Protein AF-J9FLS6-F1 (afdb_monomer_lite)

Organism: NCBI:txid749906

pLDDT: mean 86.76, std 8.27, range [60.41, 97.75]

Secondary structure (DSSP, 8-state):
--EETTEEP-SS-THHHHHHHHHHHHHHHH-SS-HHHHHHHHHHHHHHHHHHHHHHHHHHHHTSGGGSPPPPTT--PPPHHHHHHHHHHHHHHHHHHHHHHHS-TTS--HHHHHHHHHHHHHHHHHHHTT-HHHHHHHHHHHHHHHHHHS-HHHHHHTT-

Radius of gyration: 18.61 Å; chains: 1; bounding box: 38×34×63 Å

Structure (mmCIF, N/CA/C/O backbone):
data_AF-J9FLS6-F1
#
_entry.id   AF-J9FLS6-F1
#
loop_
_atom_site.group_PDB
_atom_site.id
_atom_site.type_symbol
_atom_site.label_atom_id
_atom_site.label_alt_id
_atom_site.label_comp_id
_atom_site.label_asym_id
_atom_site.label_entity_id
_atom_site.label_seq_id
_atom_site.pdbx_PDB_ins_code
_atom_site.Cartn_x
_atom_site.Cartn_y
_atom_site.Cartn_z
_atom_site.occupancy
_atom_site.B_iso_or_equiv
_atom_site.auth_seq_id
_atom_site.auth_comp_id
_atom_site.auth_asym_id
_atom_site.auth_atom_id
_atom_site.pdbx_PDB_model_num
ATOM 1 N N . MET A 1 1 ? 6.877 -6.339 -23.935 1.00 60.41 1 MET A N 1
ATOM 2 C CA . MET A 1 1 ? 7.641 -7.104 -22.926 1.00 60.41 1 MET A CA 1
ATOM 3 C C . MET A 1 1 ? 8.925 -6.340 -22.638 1.00 60.41 1 MET A C 1
ATOM 5 O O . MET A 1 1 ? 9.454 -5.778 -23.592 1.00 60.41 1 MET A O 1
ATOM 9 N N . PRO A 1 2 ? 9.383 -6.226 -21.382 1.00 68.19 2 PRO A N 1
ATOM 10 C CA . PRO A 1 2 ? 10.700 -5.664 -21.092 1.00 68.19 2 PRO A CA 1
ATOM 11 C C . PRO A 1 2 ? 11.798 -6.521 -21.745 1.00 68.19 2 PRO A C 1
ATOM 13 O O . PRO A 1 2 ? 11.759 -7.749 -21.681 1.00 68.19 2 PRO A O 1
ATOM 16 N N . VAL A 1 3 ? 12.742 -5.857 -22.412 1.00 76.19 3 VAL A N 1
ATOM 17 C CA . VAL A 1 3 ? 13.873 -6.475 -23.118 1.00 76.19 3 VAL A CA 1
ATOM 18 C C . VAL A 1 3 ? 15.153 -5.951 -22.483 1.00 76.19 3 VAL A C 1
ATOM 20 O O . VAL A 1 3 ? 15.300 -4.740 -22.314 1.00 76.19 3 VAL A O 1
ATOM 23 N N . ILE A 1 4 ? 16.061 -6.854 -22.118 1.00 72.69 4 ILE A N 1
ATOM 24 C CA . ILE A 1 4 ? 17.384 -6.518 -21.582 1.00 72.69 4 ILE A CA 1
ATOM 25 C C . ILE A 1 4 ? 18.409 -7.184 -22.497 1.00 72.69 4 ILE A C 1
ATOM 27 O O . ILE A 1 4 ? 18.350 -8.394 -22.690 1.00 72.69 4 ILE A O 1
ATOM 31 N N . ALA A 1 5 ? 19.329 -6.398 -23.064 1.00 73.81 5 ALA A N 1
ATOM 32 C CA . ALA A 1 5 ? 20.373 -6.890 -23.972 1.00 73.81 5 ALA A CA 1
ATOM 33 C C . ALA A 1 5 ? 19.823 -7.769 -25.122 1.00 73.81 5 ALA A C 1
ATOM 35 O O . ALA A 1 5 ? 20.316 -8.865 -25.362 1.00 73.81 5 ALA A O 1
ATOM 36 N N . ASP A 1 6 ? 18.760 -7.297 -25.785 1.00 74.56 6 ASP A N 1
ATOM 37 C CA . ASP A 1 6 ? 18.060 -7.969 -26.897 1.00 74.56 6 ASP A CA 1
ATOM 38 C C . ASP A 1 6 ? 17.425 -9.335 -26.576 1.00 74.56 6 ASP A C 1
ATOM 40 O O . ASP A 1 6 ? 16.859 -9.984 -27.458 1.00 74.56 6 ASP A O 1
ATOM 44 N N . ALA A 1 7 ? 17.412 -9.739 -25.303 1.00 70.44 7 ALA A N 1
ATOM 45 C CA . ALA A 1 7 ? 16.679 -10.902 -24.826 1.00 70.44 7 ALA A CA 1
ATOM 46 C C . ALA A 1 7 ? 15.373 -10.480 -24.121 1.00 70.44 7 ALA A C 1
ATOM 48 O O . ALA A 1 7 ? 15.379 -9.571 -23.277 1.00 70.44 7 ALA A O 1
ATOM 49 N N . PRO A 1 8 ? 14.231 -11.121 -24.432 1.00 71.25 8 PRO A N 1
ATOM 50 C CA . PRO A 1 8 ? 13.001 -10.899 -23.687 1.00 71.25 8 PRO A CA 1
ATOM 51 C C . PRO A 1 8 ? 13.139 -11.474 -22.274 1.00 71.25 8 PRO A C 1
ATOM 53 O O . PRO A 1 8 ? 13.479 -12.644 -22.097 1.00 71.25 8 PRO A O 1
ATOM 56 N N . VAL A 1 9 ? 12.829 -10.666 -21.261 1.00 72.38 9 VAL A N 1
ATOM 57 C CA . VAL A 1 9 ? 12.750 -11.146 -19.877 1.00 72.38 9 VAL A CA 1
ATOM 58 C C . VAL A 1 9 ? 11.403 -11.838 -19.692 1.00 72.38 9 VAL A C 1
ATOM 60 O O . VAL A 1 9 ? 10.360 -11.212 -19.881 1.00 72.38 9 VAL A O 1
ATOM 63 N N . THR A 1 10 ? 11.427 -13.129 -19.357 1.00 71.38 10 THR A N 1
ATOM 64 C CA . THR A 1 10 ? 10.217 -13.965 -19.211 1.00 71.38 10 THR A CA 1
ATOM 65 C C . THR A 1 10 ? 10.011 -14.510 -17.798 1.00 71.38 10 THR A C 1
ATOM 67 O O . THR A 1 10 ? 8.911 -14.956 -17.485 1.00 71.38 10 THR A O 1
ATOM 70 N N . ASP A 1 11 ? 11.019 -14.401 -16.926 1.00 69.75 11 ASP A N 1
ATOM 71 C CA . ASP A 1 11 ? 10.978 -14.930 -15.554 1.00 69.75 11 ASP A CA 1
ATOM 72 C C . ASP A 1 11 ? 10.033 -14.156 -14.620 1.00 69.75 11 ASP A C 1
ATOM 74 O O . ASP A 1 11 ? 9.626 -14.666 -13.579 1.00 69.75 11 ASP A O 1
ATOM 78 N N . ALA A 1 12 ? 9.682 -12.917 -14.972 1.00 73.69 12 ALA A N 1
ATOM 79 C CA . ALA A 1 12 ? 8.814 -12.061 -14.174 1.00 73.69 12 ALA A CA 1
ATOM 80 C C . ALA A 1 12 ? 7.833 -11.270 -15.043 1.00 73.69 12 ALA A C 1
ATOM 82 O O . ALA A 1 12 ? 8.071 -11.019 -16.228 1.00 73.69 12 ALA A O 1
ATOM 83 N N . GLY A 1 13 ? 6.726 -10.853 -14.430 1.00 78.62 13 GLY A N 1
ATOM 84 C CA . GLY A 1 13 ? 5.694 -10.074 -15.096 1.00 78.62 13 GLY A CA 1
ATOM 85 C C . GLY A 1 13 ? 6.189 -8.688 -15.541 1.00 78.62 13 GLY A C 1
ATOM 86 O O . GLY A 1 13 ? 7.094 -8.101 -14.939 1.00 78.62 13 GLY A O 1
ATOM 87 N N . PRO A 1 14 ? 5.608 -8.118 -16.612 1.00 83.75 14 PRO A N 1
ATOM 88 C CA . PRO A 1 14 ? 6.124 -6.901 -17.231 1.00 83.75 14 PRO A CA 1
ATOM 89 C C . PRO A 1 14 ? 5.874 -5.622 -16.419 1.00 83.75 14 PRO A C 1
ATOM 91 O O . PRO A 1 14 ? 6.468 -4.592 -16.749 1.00 83.75 14 PRO A O 1
ATOM 94 N N . MET A 1 15 ? 5.009 -5.648 -15.393 1.00 82.88 15 MET A N 1
ATOM 95 C CA . MET A 1 15 ? 4.520 -4.426 -14.736 1.00 82.88 15 MET A CA 1
ATOM 96 C C . MET A 1 15 ? 5.650 -3.555 -14.185 1.00 82.88 15 MET A C 1
ATOM 98 O O . MET A 1 15 ? 5.680 -2.353 -14.443 1.00 82.88 15 MET A O 1
ATOM 102 N N . THR A 1 16 ? 6.596 -4.147 -13.454 1.00 83.94 16 THR A N 1
ATOM 103 C CA . THR A 1 16 ? 7.691 -3.389 -12.837 1.00 83.94 16 THR A CA 1
ATOM 104 C C . THR A 1 16 ? 8.596 -2.756 -13.890 1.00 83.94 16 THR A C 1
ATOM 106 O O . THR A 1 16 ? 9.015 -1.608 -13.745 1.00 83.94 16 THR A O 1
ATOM 109 N N . GLY A 1 17 ? 8.845 -3.470 -14.993 1.00 84.56 17 GLY A N 1
ATOM 110 C CA . GLY A 1 17 ? 9.593 -2.940 -16.130 1.00 84.56 17 GLY A CA 1
ATOM 111 C C . GLY A 1 17 ? 8.873 -1.764 -16.791 1.00 84.56 17 GLY A C 1
ATOM 112 O O . GLY A 1 17 ? 9.498 -0.744 -17.070 1.00 84.56 17 GLY A O 1
ATOM 113 N N . TRP A 1 18 ? 7.557 -1.867 -16.993 1.00 88.44 18 TRP A N 1
ATOM 114 C CA . TRP A 1 18 ? 6.747 -0.781 -17.555 1.00 88.44 18 TRP A CA 1
ATOM 115 C C . TRP A 1 18 ? 6.672 0.439 -16.643 1.00 88.44 18 TRP A C 1
ATOM 117 O O . TRP A 1 18 ? 6.817 1.560 -17.129 1.00 88.44 18 TRP A O 1
ATOM 127 N N . LEU A 1 19 ? 6.510 0.236 -15.335 1.00 87.88 19 LEU A N 1
ATOM 128 C CA . LEU A 1 19 ? 6.519 1.316 -14.353 1.00 87.88 19 LEU A CA 1
ATOM 129 C C . LEU A 1 19 ? 7.843 2.087 -14.417 1.00 87.88 19 LEU A C 1
ATOM 131 O O . LEU A 1 19 ? 7.844 3.296 -14.648 1.00 87.88 19 LEU A O 1
ATOM 135 N N . THR A 1 20 ? 8.970 1.386 -14.299 1.00 86.50 20 THR A N 1
ATOM 136 C CA . THR A 1 20 ? 10.300 2.003 -14.350 1.00 86.50 20 THR A CA 1
ATOM 137 C C . THR A 1 20 ? 10.564 2.679 -15.698 1.00 86.50 20 THR A C 1
ATOM 139 O O . THR A 1 20 ? 11.018 3.822 -15.733 1.00 86.50 20 THR A O 1
ATOM 142 N N . ALA A 1 21 ? 10.219 2.031 -16.816 1.00 87.38 21 ALA A N 1
ATOM 143 C CA . ALA A 1 21 ? 10.388 2.603 -18.151 1.00 87.38 21 ALA A CA 1
ATOM 144 C C . ALA A 1 21 ? 9.545 3.869 -18.356 1.00 87.38 21 ALA A C 1
ATOM 146 O O . ALA A 1 21 ? 10.031 4.835 -18.943 1.00 87.38 21 ALA A O 1
ATOM 147 N N . SER A 1 22 ? 8.310 3.897 -17.844 1.00 87.94 22 SER A N 1
ATOM 148 C CA . SER A 1 22 ? 7.446 5.079 -17.921 1.00 87.94 22 SER A CA 1
ATOM 149 C C . SER A 1 22 ? 8.030 6.260 -17.141 1.00 87.94 22 SER A C 1
ATOM 151 O O . SER A 1 22 ? 8.056 7.377 -17.653 1.00 87.94 22 SER A O 1
ATOM 153 N N . LEU A 1 23 ? 8.595 6.009 -15.956 1.00 87.75 23 LEU A N 1
ATOM 154 C CA . LEU A 1 23 ? 9.252 7.038 -15.149 1.00 87.75 23 LEU A CA 1
ATOM 155 C C . LEU A 1 23 ? 10.530 7.556 -15.813 1.00 87.75 23 LEU A C 1
ATOM 157 O O . LEU A 1 23 ? 10.750 8.764 -15.832 1.00 87.75 23 LEU A O 1
ATOM 161 N N . ILE A 1 24 ? 11.331 6.679 -16.423 1.00 89.38 24 ILE A N 1
ATOM 162 C CA . ILE A 1 24 ? 12.493 7.089 -17.227 1.00 89.38 24 ILE A CA 1
ATOM 163 C C . ILE A 1 24 ? 12.045 7.932 -18.430 1.00 89.38 24 ILE A C 1
ATOM 165 O O . ILE A 1 24 ? 12.632 8.977 -18.698 1.00 89.38 24 ILE A O 1
ATOM 169 N N . ALA A 1 25 ? 10.989 7.531 -19.141 1.00 89.06 25 ALA A N 1
ATOM 170 C CA . ALA A 1 25 ? 10.480 8.281 -20.288 1.00 89.06 25 ALA A CA 1
ATOM 171 C C . ALA A 1 25 ? 9.999 9.687 -19.889 1.00 89.06 25 ALA A C 1
ATOM 173 O O . ALA A 1 25 ? 10.376 10.670 -20.528 1.00 89.06 25 ALA A O 1
ATOM 174 N N . ILE A 1 26 ? 9.236 9.798 -18.796 1.00 88.81 26 ILE A N 1
ATOM 175 C CA . ILE A 1 26 ? 8.792 11.087 -18.239 1.00 88.81 26 ILE A CA 1
ATOM 176 C C . ILE A 1 26 ? 9.997 11.924 -17.796 1.00 88.81 26 ILE A C 1
ATOM 178 O O . ILE A 1 26 ? 10.061 13.123 -18.067 1.00 88.81 26 ILE A O 1
ATOM 182 N N . SER A 1 27 ? 10.980 11.298 -17.151 1.00 88.19 27 SER A N 1
ATOM 183 C CA . SER A 1 27 ? 12.215 11.952 -16.724 1.00 88.19 27 SER A CA 1
ATOM 184 C C . SER A 1 27 ? 12.993 12.540 -17.898 1.00 88.19 27 SER A C 1
ATOM 186 O O . SER A 1 27 ? 13.441 13.680 -17.828 1.00 88.19 27 SER A O 1
ATOM 188 N N . ARG A 1 28 ? 13.115 11.792 -18.999 1.00 88.38 28 ARG A N 1
ATOM 189 C CA . ARG A 1 28 ? 13.778 12.254 -20.226 1.00 88.38 28 ARG A CA 1
ATOM 190 C C . ARG A 1 28 ? 13.017 13.388 -20.901 1.00 88.38 28 ARG A C 1
ATOM 192 O O . ARG A 1 28 ? 13.643 14.304 -21.418 1.00 88.38 28 ARG A O 1
ATOM 199 N N . TRP A 1 29 ? 11.686 13.336 -20.884 1.00 88.56 29 TRP A N 1
ATOM 200 C CA . TRP A 1 29 ? 10.851 14.390 -21.460 1.00 88.56 29 TRP A CA 1
ATOM 201 C C . TRP A 1 29 ? 10.915 15.696 -20.658 1.00 88.56 29 TRP A C 1
ATOM 203 O O . TRP A 1 29 ? 10.986 16.776 -21.235 1.00 88.56 29 TRP A O 1
ATOM 213 N N . THR A 1 30 ? 10.913 15.600 -19.328 1.00 88.25 30 THR A N 1
ATOM 214 C CA . THR A 1 30 ? 10.907 16.764 -18.428 1.00 88.25 30 THR A CA 1
ATOM 215 C C . THR A 1 30 ? 12.303 17.295 -18.095 1.00 88.25 30 THR A C 1
ATOM 217 O O . THR A 1 30 ? 12.432 18.438 -17.668 1.00 88.25 30 THR A O 1
ATOM 220 N N . GLY A 1 31 ? 13.347 16.475 -18.246 1.00 86.50 31 GLY A N 1
ATOM 221 C CA . GLY A 1 31 ? 14.724 16.814 -17.880 1.00 86.50 31 GLY A CA 1
ATOM 222 C C . GLY A 1 31 ? 14.969 16.944 -16.371 1.00 86.50 31 GLY A C 1
ATOM 223 O O . GLY A 1 31 ? 16.031 17.409 -15.971 1.00 86.50 31 GLY A O 1
ATOM 224 N N . ILE A 1 32 ? 14.007 16.555 -15.525 1.00 85.12 32 ILE A N 1
ATOM 225 C CA . ILE A 1 32 ? 14.067 16.781 -14.069 1.00 85.12 32 ILE A CA 1
ATOM 226 C C . ILE A 1 32 ? 15.133 15.900 -13.401 1.00 85.12 32 ILE A C 1
ATOM 228 O O . ILE A 1 32 ? 15.736 16.301 -12.407 1.00 85.12 32 ILE A O 1
ATOM 232 N N . MET A 1 33 ? 15.358 14.688 -13.916 1.00 88.31 33 MET A N 1
ATOM 233 C CA . MET A 1 33 ? 16.285 13.722 -13.326 1.00 88.31 33 MET A CA 1
ATOM 234 C C . MET A 1 33 ? 16.979 12.857 -14.397 1.00 88.31 33 MET A C 1
ATOM 236 O O . MET A 1 33 ? 16.584 12.836 -15.562 1.00 88.31 33 MET A O 1
ATOM 240 N N . GLY A 1 34 ? 18.063 12.174 -14.015 1.00 88.88 34 GLY A N 1
ATOM 241 C CA . GLY A 1 34 ? 18.748 11.199 -14.876 1.00 88.88 34 GLY A CA 1
ATOM 242 C C . GLY A 1 34 ? 18.129 9.800 -14.781 1.00 88.88 34 GLY A C 1
ATOM 243 O O . GLY A 1 34 ? 17.458 9.482 -13.801 1.00 88.88 34 GLY A O 1
ATOM 244 N N . ASP A 1 35 ? 18.406 8.927 -15.752 1.00 87.44 35 ASP A N 1
ATOM 245 C CA . ASP A 1 35 ? 17.805 7.581 -15.849 1.00 87.44 35 ASP A CA 1
ATOM 246 C C . ASP A 1 35 ? 17.978 6.724 -14.572 1.00 87.44 35 ASP A C 1
ATOM 248 O O . ASP A 1 35 ? 17.047 6.052 -14.116 1.00 87.44 35 ASP A O 1
ATOM 252 N N . ILE A 1 36 ? 19.158 6.783 -13.941 1.00 88.12 36 ILE A N 1
ATOM 253 C CA . ILE A 1 36 ? 19.439 6.070 -12.680 1.00 88.12 36 ILE A CA 1
ATOM 254 C C . ILE A 1 36 ? 18.570 6.621 -11.541 1.00 88.12 36 ILE A C 1
ATOM 256 O O . ILE A 1 36 ? 18.032 5.858 -10.735 1.00 88.12 36 ILE A O 1
ATOM 260 N N . ALA A 1 37 ? 18.417 7.945 -11.476 1.00 88.12 37 ALA A N 1
ATOM 261 C CA . ALA A 1 37 ? 17.593 8.594 -10.464 1.00 88.12 37 ALA A CA 1
ATOM 262 C C . ALA A 1 37 ? 16.109 8.254 -10.659 1.00 88.12 37 ALA A C 1
ATOM 264 O O . ALA A 1 37 ? 15.442 7.941 -9.678 1.00 88.12 37 ALA A O 1
ATOM 265 N N . ALA A 1 38 ? 15.620 8.202 -11.903 1.00 89.00 38 ALA A N 1
ATOM 266 C CA . ALA A 1 38 ? 14.252 7.784 -12.214 1.00 89.00 38 ALA A CA 1
ATOM 267 C C . ALA A 1 38 ? 13.964 6.337 -11.769 1.00 89.00 38 ALA A C 1
ATOM 269 O O . ALA A 1 38 ? 12.901 6.051 -11.217 1.00 89.00 38 ALA A O 1
ATOM 270 N N . THR A 1 39 ? 14.935 5.434 -11.927 1.00 88.12 39 THR A N 1
ATOM 271 C CA . THR A 1 39 ? 14.806 4.038 -11.472 1.00 88.12 39 THR A CA 1
ATOM 272 C C . THR A 1 39 ? 14.735 3.936 -9.947 1.00 88.12 39 THR A C 1
ATOM 274 O O . THR A 1 39 ? 13.885 3.233 -9.400 1.00 88.12 39 THR A O 1
ATOM 277 N N . ARG A 1 40 ? 15.588 4.679 -9.234 1.00 89.00 40 ARG A N 1
ATOM 278 C CA . ARG A 1 40 ? 15.544 4.742 -7.762 1.00 89.00 40 ARG A CA 1
ATOM 279 C C . ARG A 1 40 ? 14.265 5.405 -7.265 1.00 89.00 40 ARG A C 1
ATOM 281 O O . ARG A 1 40 ? 13.692 4.967 -6.274 1.00 89.00 40 ARG A O 1
ATOM 288 N N . PHE A 1 41 ? 13.792 6.422 -7.977 1.00 90.62 41 PHE A N 1
ATOM 289 C CA . PHE A 1 41 ? 12.525 7.072 -7.685 1.00 90.62 41 PHE A CA 1
ATOM 290 C C . PHE A 1 41 ? 11.350 6.095 -7.807 1.00 90.62 41 PHE A C 1
ATOM 292 O O . PHE A 1 41 ? 10.484 6.094 -6.937 1.00 90.62 41 PHE A O 1
ATOM 299 N N . ALA A 1 42 ? 11.354 5.207 -8.809 1.00 90.81 42 ALA A N 1
ATOM 300 C CA . ALA A 1 42 ? 10.363 4.136 -8.928 1.00 90.81 42 ALA A CA 1
ATOM 301 C C . ALA A 1 42 ? 10.343 3.224 -7.689 1.00 90.81 42 ALA A C 1
ATOM 303 O O . ALA A 1 42 ? 9.275 2.924 -7.155 1.00 90.81 42 ALA A O 1
ATOM 304 N N . ALA A 1 43 ? 11.519 2.831 -7.191 1.00 89.81 43 ALA A N 1
ATOM 305 C CA . ALA A 1 43 ? 11.637 2.026 -5.977 1.00 89.81 43 ALA A CA 1
ATOM 306 C C . ALA A 1 43 ? 11.105 2.775 -4.740 1.00 89.81 43 ALA A C 1
ATOM 308 O O . ALA A 1 43 ? 10.292 2.237 -3.987 1.00 89.81 43 ALA A O 1
ATOM 309 N N . CYS A 1 44 ? 11.478 4.049 -4.576 1.00 91.00 44 CYS A N 1
ATOM 310 C CA . CYS A 1 44 ? 10.960 4.904 -3.505 1.00 91.00 44 CYS A CA 1
ATOM 311 C C . CYS A 1 44 ? 9.435 5.073 -3.577 1.00 91.00 44 CYS A C 1
ATOM 313 O O . CYS A 1 44 ? 8.772 5.060 -2.543 1.00 91.00 44 CYS A O 1
ATOM 315 N N . LEU A 1 45 ? 8.874 5.209 -4.782 1.00 92.44 45 LEU A N 1
ATOM 316 C CA . LEU A 1 45 ? 7.432 5.314 -5.003 1.00 92.44 45 LEU A CA 1
ATOM 317 C C . LEU A 1 45 ? 6.713 4.040 -4.541 1.00 92.44 45 LEU A C 1
ATOM 319 O O . LEU A 1 45 ? 5.743 4.125 -3.791 1.00 92.44 45 LEU A O 1
ATOM 323 N N . LEU A 1 46 ? 7.199 2.864 -4.950 1.00 91.44 46 LEU A N 1
ATOM 324 C CA . LEU A 1 46 ? 6.644 1.572 -4.531 1.00 91.44 46 LEU A CA 1
ATOM 325 C C . LEU A 1 46 ? 6.717 1.397 -3.008 1.00 91.44 46 LEU A C 1
ATOM 327 O O . LEU A 1 46 ? 5.734 1.017 -2.368 1.00 91.44 46 LEU A O 1
ATOM 331 N N . PHE A 1 47 ? 7.848 1.755 -2.400 1.00 91.56 47 PHE A N 1
ATOM 332 C CA . PHE A 1 47 ? 8.010 1.722 -0.949 1.00 91.56 47 PHE A CA 1
ATOM 333 C C . PHE A 1 47 ? 7.038 2.673 -0.226 1.00 91.56 47 PHE A C 1
ATOM 335 O O . PHE A 1 47 ? 6.383 2.280 0.745 1.00 91.56 47 PHE A O 1
ATOM 342 N N . ALA A 1 48 ? 6.886 3.904 -0.721 1.00 93.38 48 ALA A N 1
ATOM 343 C CA . ALA A 1 48 ? 5.948 4.881 -0.172 1.00 93.38 48 ALA A CA 1
ATOM 344 C C . ALA A 1 48 ? 4.490 4.408 -0.296 1.00 93.38 48 ALA A C 1
ATOM 346 O O . ALA A 1 48 ? 3.720 4.527 0.653 1.00 93.38 48 ALA A O 1
ATOM 347 N N . LEU A 1 49 ? 4.113 3.813 -1.430 1.00 94.69 49 LEU A N 1
ATOM 348 C CA . LEU A 1 49 ? 2.783 3.228 -1.621 1.00 94.69 49 LEU A CA 1
ATOM 349 C C . LEU A 1 49 ? 2.538 2.044 -0.684 1.00 94.69 49 LEU A C 1
ATOM 351 O O . LEU A 1 49 ? 1.454 1.934 -0.113 1.00 94.69 49 LEU A O 1
ATOM 355 N N . THR A 1 50 ? 3.542 1.189 -0.485 1.00 94.06 50 THR A N 1
ATOM 356 C CA . THR A 1 50 ? 3.446 0.041 0.426 1.00 94.06 50 THR A CA 1
ATOM 357 C C . THR A 1 50 ? 3.206 0.502 1.861 1.00 94.06 50 THR A C 1
ATOM 359 O O . THR A 1 50 ? 2.261 0.064 2.517 1.00 94.06 50 THR A O 1
ATOM 362 N N . THR A 1 51 ? 4.038 1.430 2.338 1.00 94.81 51 THR A N 1
ATOM 363 C CA . THR A 1 51 ? 3.934 1.981 3.696 1.00 94.81 51 THR A CA 1
ATOM 364 C C . THR A 1 51 ? 2.641 2.767 3.894 1.00 94.81 51 THR A C 1
ATOM 366 O O . THR A 1 51 ? 1.987 2.588 4.918 1.00 94.81 51 THR A O 1
ATOM 369 N N . ALA A 1 52 ? 2.205 3.555 2.906 1.00 96.56 52 ALA A N 1
ATOM 370 C CA . ALA A 1 52 ? 0.921 4.247 2.951 1.00 96.56 52 ALA A CA 1
ATOM 371 C C . ALA A 1 52 ? -0.261 3.267 2.994 1.00 96.56 52 ALA A C 1
ATOM 373 O O . ALA A 1 52 ? -1.144 3.419 3.836 1.00 96.56 52 ALA A O 1
ATOM 374 N N . GLY A 1 53 ? -0.280 2.245 2.131 1.00 96.44 53 GLY A N 1
ATOM 375 C CA . GLY A 1 53 ? -1.331 1.224 2.117 1.00 96.44 53 GLY A CA 1
ATOM 376 C C . GLY A 1 53 ? -1.443 0.504 3.461 1.00 96.44 53 GLY A C 1
ATOM 377 O O . GLY A 1 53 ? -2.538 0.377 4.014 1.00 96.44 53 GLY A O 1
ATOM 378 N N . LEU A 1 54 ? -0.302 0.127 4.042 1.00 96.19 54 LEU A N 1
ATOM 379 C CA . LEU A 1 54 ? -0.251 -0.491 5.362 1.00 96.19 54 LEU A CA 1
ATOM 380 C C . LEU A 1 54 ? -0.735 0.463 6.462 1.00 96.19 54 LEU A C 1
ATOM 382 O O . LEU A 1 54 ? -1.585 0.081 7.267 1.00 96.19 54 LEU A O 1
ATOM 386 N N . TRP A 1 55 ? -0.248 1.707 6.475 1.00 97.75 55 TRP A N 1
ATOM 387 C CA . TRP A 1 55 ? -0.634 2.716 7.462 1.00 97.75 55 TRP A CA 1
ATOM 388 C C . TRP A 1 55 ? -2.132 3.011 7.414 1.00 97.75 55 TRP A C 1
ATOM 390 O O . TRP A 1 55 ? -2.821 2.928 8.426 1.00 97.75 55 TRP A O 1
ATOM 400 N N . TYR A 1 56 ? -2.677 3.301 6.231 1.00 96.88 56 TYR A N 1
ATOM 401 C CA . TYR A 1 56 ? -4.099 3.596 6.098 1.00 96.88 56 TYR A CA 1
ATOM 402 C C . TYR A 1 56 ? -4.958 2.368 6.392 1.00 96.88 56 TYR A C 1
ATOM 404 O O . TYR A 1 56 ? -5.975 2.505 7.074 1.00 96.88 56 TYR A O 1
ATOM 412 N N . GLY A 1 57 ? -4.564 1.177 5.932 1.00 96.19 57 GLY A N 1
ATOM 413 C CA . GLY A 1 57 ? -5.333 -0.041 6.179 1.00 96.19 57 GLY A CA 1
ATOM 414 C C . GLY A 1 57 ? -5.426 -0.378 7.669 1.00 96.19 57 GLY A C 1
ATOM 415 O O . GLY A 1 57 ? -6.519 -0.564 8.211 1.00 96.19 57 GLY A O 1
ATOM 416 N N . THR A 1 58 ? -4.290 -0.338 8.367 1.00 96.94 58 THR A N 1
ATOM 417 C CA . THR A 1 58 ? -4.231 -0.534 9.823 1.00 96.94 58 THR A CA 1
ATOM 418 C C . THR A 1 58 ? -4.945 0.579 10.581 1.00 96.94 58 THR A C 1
ATOM 420 O O . THR A 1 58 ? -5.710 0.288 11.495 1.00 96.94 58 THR A O 1
ATOM 423 N N . TRP A 1 59 ? -4.813 1.838 10.161 1.00 96.25 59 TRP A N 1
ATOM 424 C CA . TRP A 1 59 ? -5.542 2.960 10.756 1.00 96.25 59 TRP A CA 1
ATOM 425 C C . TRP A 1 59 ? -7.066 2.830 10.602 1.00 96.25 59 TRP A C 1
ATOM 427 O O . TRP A 1 59 ? -7.830 3.177 11.510 1.00 96.25 59 TRP A O 1
ATOM 437 N N . HIS A 1 60 ? -7.546 2.325 9.461 1.00 93.94 60 HIS A N 1
ATOM 438 C CA . HIS A 1 60 ? -8.968 2.055 9.252 1.00 93.94 60 HIS A CA 1
ATOM 439 C C . HIS A 1 60 ? -9.483 0.951 10.175 1.00 93.94 60 HIS A C 1
ATOM 441 O O . HIS A 1 60 ? -10.581 1.109 10.727 1.00 93.94 60 HIS A O 1
ATOM 447 N N . LEU A 1 61 ? -8.689 -0.108 10.351 1.00 94.31 61 LEU A N 1
ATOM 448 C CA . LEU A 1 61 ? -9.015 -1.256 11.188 1.00 94.31 61 LEU A CA 1
ATOM 449 C C . LEU A 1 61 ? -8.950 -0.916 12.680 1.00 94.31 61 LEU A C 1
ATOM 451 O O . LEU A 1 61 ? -9.901 -1.178 13.401 1.00 94.31 61 LEU A O 1
ATOM 455 N N . ALA A 1 62 ? -7.898 -0.241 13.138 1.00 94.00 62 ALA A N 1
ATOM 456 C CA . ALA A 1 62 ? -7.709 0.108 14.546 1.00 94.00 62 ALA A CA 1
ATOM 457 C C . ALA A 1 62 ? -8.809 1.036 15.087 1.00 94.00 62 ALA A C 1
ATOM 459 O O . ALA A 1 62 ? -9.082 1.044 16.278 1.00 94.00 62 ALA A O 1
ATOM 460 N N . ARG A 1 63 ? -9.484 1.799 14.216 1.00 92.38 63 ARG A N 1
ATOM 461 C CA . ARG A 1 63 ? -10.612 2.684 14.572 1.00 92.38 63 ARG A CA 1
ATOM 462 C C . ARG A 1 63 ? -11.962 1.974 14.689 1.00 92.38 63 ARG A C 1
ATOM 464 O O . ARG A 1 63 ? -12.978 2.633 14.912 1.00 92.38 63 ARG A O 1
ATOM 471 N N . ARG A 1 64 ? -12.004 0.670 14.442 1.00 92.00 64 ARG A N 1
ATOM 472 C CA . ARG A 1 64 ? -13.210 -0.142 14.575 1.00 92.00 64 ARG A CA 1
ATOM 473 C C . ARG A 1 64 ? -13.536 -0.361 16.057 1.00 92.00 64 ARG A C 1
ATOM 475 O O . ARG A 1 64 ? -12.597 -0.586 16.816 1.00 92.00 64 ARG A O 1
ATOM 482 N N . PRO A 1 65 ? -14.817 -0.309 16.474 1.00 88.50 65 PRO A N 1
ATOM 483 C CA . PRO A 1 65 ? -15.209 -0.538 17.869 1.00 88.50 65 PRO A CA 1
ATOM 484 C C . PRO A 1 65 ? -14.655 -1.843 18.449 1.00 88.50 65 PRO A C 1
ATOM 486 O O . PRO A 1 65 ? -14.300 -1.894 19.617 1.00 88.50 65 PRO A O 1
ATOM 489 N N . GLU A 1 66 ? -14.533 -2.872 17.611 1.00 89.12 66 GLU A N 1
ATOM 490 C CA . GLU A 1 66 ? -14.041 -4.199 17.980 1.00 89.12 66 GLU A CA 1
ATOM 491 C C . GLU A 1 66 ? -12.536 -4.226 18.308 1.00 89.12 66 GLU A C 1
ATOM 493 O O . GLU A 1 66 ? -12.072 -5.141 18.980 1.00 89.12 66 GLU A O 1
ATOM 498 N N . ALA A 1 67 ? -11.774 -3.237 17.829 1.00 89.44 67 ALA A N 1
ATOM 499 C CA . ALA A 1 67 ? -10.324 -3.133 18.009 1.00 89.44 67 ALA A CA 1
ATOM 500 C C . ALA A 1 67 ? -9.918 -2.023 18.996 1.00 89.44 67 ALA A C 1
ATOM 502 O O . ALA A 1 67 ? -8.728 -1.768 19.173 1.00 89.44 67 ALA A O 1
ATOM 503 N N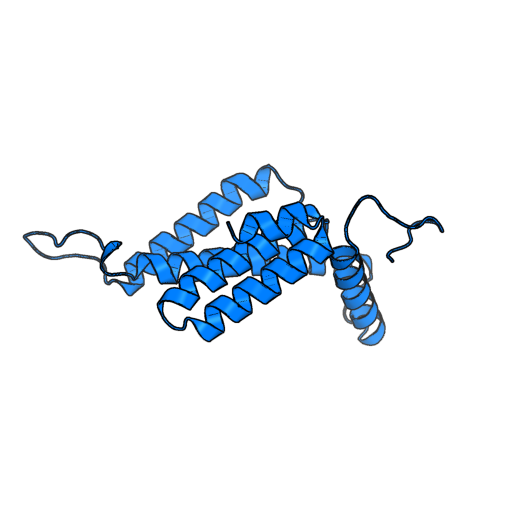 . GLN A 1 68 ? -10.886 -1.325 19.599 1.00 91.31 68 GLN A N 1
ATOM 504 C CA . GLN A 1 68 ? -10.605 -0.283 20.583 1.00 91.31 68 GLN A CA 1
ATOM 505 C C . GLN A 1 68 ? -10.170 -0.891 21.925 1.00 91.31 68 GLN A C 1
ATOM 507 O O . GLN A 1 68 ? -10.614 -1.988 22.275 1.00 91.31 68 GLN A O 1
ATOM 512 N N . PRO A 1 69 ? -9.320 -0.189 22.695 1.00 86.44 69 PRO A N 1
ATOM 513 C CA . PRO A 1 69 ? -8.992 -0.607 24.051 1.00 86.44 69 PRO A CA 1
ATOM 514 C C . PRO A 1 69 ? -10.255 -0.656 24.922 1.00 86.44 69 PRO A C 1
ATOM 516 O O . PRO A 1 69 ? -11.190 0.121 24.735 1.00 86.44 69 PRO A O 1
ATOM 519 N N . ILE A 1 70 ? -10.277 -1.587 25.877 1.00 83.75 70 ILE A N 1
ATOM 520 C CA . ILE A 1 70 ? -11.379 -1.717 26.836 1.00 83.75 70 ILE A CA 1
ATOM 521 C C . ILE A 1 70 ? -11.423 -0.467 27.710 1.00 83.75 70 ILE A C 1
ATOM 523 O O . ILE A 1 70 ? -10.380 0.024 28.145 1.00 83.75 70 ILE A O 1
ATOM 527 N N . ALA A 1 71 ? -12.640 -0.002 27.990 1.00 81.38 71 ALA A N 1
ATOM 528 C CA . ALA A 1 71 ? -12.836 1.183 28.795 1.00 81.38 71 ALA A CA 1
ATOM 529 C C . ALA A 1 71 ? -12.233 1.030 30.199 1.00 81.38 71 ALA A C 1
ATOM 531 O O . ALA A 1 71 ? -12.482 0.036 30.891 1.00 81.38 71 ALA A O 1
ATOM 532 N N . PHE A 1 72 ? -11.429 2.004 30.623 1.00 79.88 72 PHE A N 1
ATOM 533 C CA . PHE A 1 72 ? -10.805 1.981 31.942 1.00 79.88 72 PHE A CA 1
ATOM 534 C C . PHE A 1 72 ? -11.809 2.447 32.996 1.00 79.88 72 PHE A C 1
ATOM 536 O O . PHE A 1 72 ? -12.504 3.444 32.815 1.00 79.88 72 PHE A O 1
ATOM 543 N N . ALA A 1 73 ? -11.829 1.777 34.153 1.00 80.62 73 ALA A N 1
ATOM 544 C CA . ALA A 1 73 ? -12.763 2.069 35.248 1.00 80.62 73 ALA A CA 1
ATOM 545 C C . ALA A 1 73 ? -12.703 3.521 35.772 1.00 80.62 73 ALA A C 1
ATOM 547 O O . ALA A 1 73 ? -13.641 3.981 36.416 1.00 80.62 73 ALA A O 1
ATOM 548 N N . PHE A 1 74 ? -11.612 4.241 35.492 1.00 80.12 74 PHE A N 1
ATOM 549 C CA . PHE A 1 74 ? -11.361 5.606 35.958 1.00 80.12 74 PHE A CA 1
ATOM 550 C C . PHE A 1 74 ? -11.168 6.621 34.814 1.00 80.12 74 PHE A C 1
ATOM 552 O O . PHE A 1 74 ? -10.789 7.763 35.071 1.00 80.12 74 PHE A O 1
ATOM 559 N N . GLY A 1 75 ? -11.439 6.236 33.559 1.00 79.62 75 GLY A N 1
ATOM 560 C CA . GLY A 1 75 ? -11.183 7.069 32.379 1.00 79.62 75 GLY A CA 1
ATOM 561 C C . GLY A 1 75 ? -9.691 7.203 32.031 1.00 79.62 75 GLY A C 1
ATOM 562 O O . GLY A 1 75 ? -8.841 6.519 32.597 1.00 79.62 75 GLY A O 1
ATOM 563 N N . GLY A 1 76 ? -9.366 8.069 31.064 1.00 82.12 76 GLY A N 1
ATOM 564 C CA . GLY A 1 76 ? -7.993 8.255 30.557 1.00 82.12 76 GLY A CA 1
ATOM 565 C C . GLY A 1 76 ? -7.660 7.453 29.294 1.00 82.12 76 GLY A C 1
ATOM 566 O O . GLY A 1 76 ? -6.498 7.335 28.915 1.00 82.12 76 GLY A O 1
ATOM 567 N N . GLU A 1 77 ? -8.675 6.899 28.636 1.00 82.88 77 GLU A N 1
ATOM 568 C CA . GLU A 1 77 ? -8.521 6.180 27.375 1.00 82.88 77 GLU A CA 1
ATOM 569 C C . GLU A 1 77 ? -8.070 7.119 26.253 1.00 82.88 77 GLU A C 1
ATOM 571 O O . GLU A 1 77 ? -8.522 8.262 26.143 1.00 82.88 77 GLU A O 1
ATOM 576 N N . ALA A 1 78 ? -7.183 6.622 25.390 1.00 83.00 78 ALA A N 1
ATOM 577 C CA . ALA A 1 78 ? -6.800 7.346 24.190 1.00 83.00 78 ALA A CA 1
ATOM 578 C C . ALA A 1 78 ? -8.018 7.525 23.275 1.00 83.00 78 ALA A C 1
ATOM 580 O O . ALA A 1 78 ? -8.840 6.619 23.126 1.00 83.00 78 ALA A O 1
ATOM 581 N N . SER A 1 79 ? -8.109 8.677 22.605 1.00 89.06 79 SER A N 1
ATOM 582 C CA . SER A 1 79 ? -9.152 8.868 21.600 1.00 89.06 79 SER A CA 1
ATOM 583 C C . SER A 1 79 ? -9.015 7.792 20.508 1.00 89.06 79 SER A C 1
ATOM 585 O O . SER A 1 79 ? -7.886 7.469 20.115 1.00 89.06 79 SER A O 1
ATOM 587 N N . PRO A 1 80 ? -10.118 7.272 19.933 1.00 89.25 80 PRO A N 1
ATOM 588 C CA . PRO A 1 80 ? -10.042 6.249 18.886 1.00 89.25 80 PRO A CA 1
ATOM 589 C C . PRO A 1 80 ? -9.166 6.646 17.694 1.00 89.25 80 PRO A C 1
ATOM 591 O O . PRO A 1 80 ? -8.588 5.800 17.009 1.00 89.25 80 PRO A O 1
ATOM 594 N N . ARG A 1 81 ? -9.066 7.955 17.427 1.00 90.94 81 ARG A N 1
ATOM 595 C CA . ARG A 1 81 ? -8.223 8.511 16.368 1.00 90.94 81 ARG A CA 1
ATOM 596 C C . ARG A 1 81 ? -6.740 8.432 16.717 1.00 90.94 81 ARG A C 1
ATOM 598 O O . ARG A 1 81 ? -5.959 8.073 15.837 1.00 90.94 81 ARG A O 1
ATOM 605 N N . ASP A 1 82 ? -6.369 8.799 17.938 1.00 92.56 82 ASP A N 1
ATOM 606 C CA . ASP A 1 82 ? -4.970 8.827 18.369 1.00 92.56 82 ASP A CA 1
ATOM 607 C C . ASP A 1 82 ? -4.453 7.410 18.599 1.00 92.56 82 ASP A C 1
ATOM 609 O O . ASP A 1 82 ? -3.382 7.075 18.100 1.00 92.56 82 ASP A O 1
ATOM 613 N N . TYR A 1 83 ? -5.273 6.541 19.201 1.00 93.31 83 TYR A N 1
ATOM 614 C CA . TYR A 1 83 ? -4.997 5.107 19.273 1.00 93.31 83 TYR A CA 1
ATOM 615 C C . TYR A 1 83 ? -4.746 4.519 17.879 1.00 93.31 83 TYR A C 1
ATOM 617 O O . TYR A 1 83 ? -3.711 3.904 17.631 1.00 93.31 83 TYR A O 1
ATOM 625 N N . GLY A 1 84 ? -5.649 4.782 16.926 1.00 94.62 84 GLY A N 1
ATOM 626 C CA . GLY A 1 84 ? -5.503 4.272 15.566 1.00 94.62 84 GLY A CA 1
ATOM 627 C C . GLY A 1 84 ? -4.243 4.765 14.848 1.00 94.62 84 GLY A C 1
ATOM 628 O O . GLY A 1 84 ? -3.682 4.023 14.048 1.00 94.62 84 GL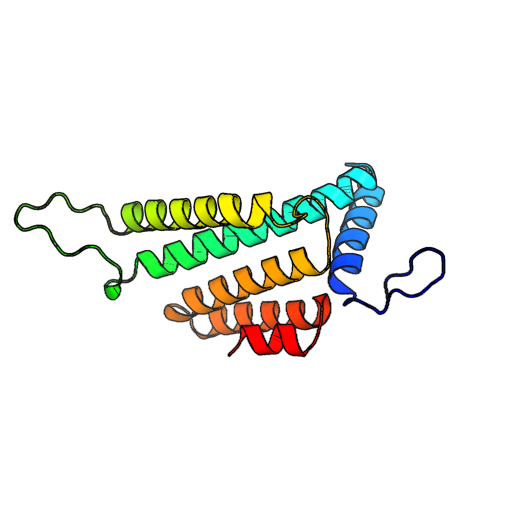Y A O 1
ATOM 629 N N . ARG A 1 85 ? -3.780 5.993 15.124 1.00 95.88 85 ARG A N 1
ATOM 630 C CA . ARG A 1 85 ? -2.513 6.515 14.579 1.00 95.88 85 ARG A CA 1
ATOM 631 C C . ARG A 1 85 ? -1.314 5.780 15.162 1.00 95.88 85 ARG A C 1
ATOM 633 O O . ARG A 1 85 ? -0.492 5.307 14.393 1.00 95.88 85 ARG A O 1
ATOM 640 N N . VAL A 1 86 ? -1.273 5.606 16.483 1.00 96.25 86 VAL A N 1
ATOM 641 C CA . VAL A 1 86 ? -0.182 4.885 17.159 1.00 96.25 86 VAL A CA 1
ATOM 642 C C . VAL A 1 86 ? -0.083 3.439 16.668 1.00 96.25 86 VAL A C 1
ATOM 644 O O . VAL A 1 86 ? 1.015 2.955 16.394 1.00 96.25 86 VAL A O 1
ATOM 647 N N . VAL A 1 87 ? -1.218 2.752 16.503 1.00 96.38 87 VAL A N 1
ATOM 648 C CA . VAL A 1 87 ? -1.242 1.384 15.960 1.00 96.38 87 VAL A CA 1
ATOM 649 C C . VAL A 1 87 ? -0.734 1.352 14.515 1.00 96.38 87 VAL A C 1
ATOM 651 O O . VAL A 1 87 ? 0.064 0.482 14.167 1.00 96.38 87 VAL A O 1
ATOM 654 N N . ALA A 1 88 ? -1.149 2.308 13.681 1.00 97.06 88 ALA A N 1
ATOM 655 C CA . ALA A 1 88 ? -0.709 2.386 12.291 1.00 97.06 88 ALA A CA 1
ATOM 656 C C . ALA A 1 88 ? 0.786 2.715 12.156 1.00 97.06 88 ALA A C 1
ATOM 658 O O . ALA A 1 88 ? 1.488 2.081 11.366 1.00 97.06 88 ALA A O 1
ATOM 659 N N . ASP A 1 89 ? 1.293 3.646 12.966 1.00 97.31 89 ASP A N 1
ATOM 660 C CA . ASP A 1 89 ? 2.717 3.978 13.032 1.00 97.31 89 ASP A CA 1
ATO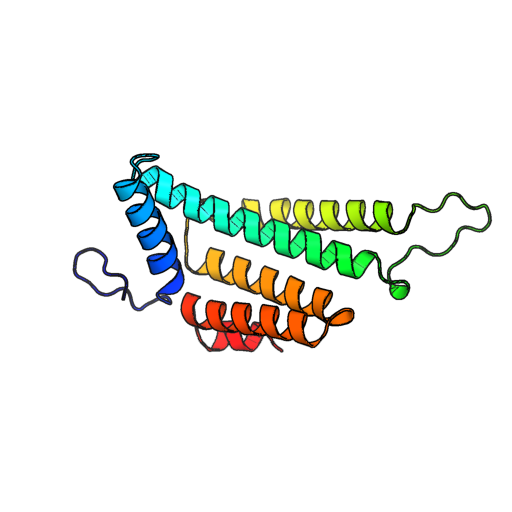M 661 C C . ASP A 1 89 ? 3.531 2.751 13.461 1.00 97.31 89 ASP A C 1
ATOM 663 O O . ASP A 1 89 ? 4.527 2.409 12.824 1.00 97.31 89 ASP A O 1
ATOM 667 N N . SER A 1 90 ? 3.060 2.019 14.476 1.00 96.44 90 SER A N 1
ATOM 668 C CA . SER A 1 90 ? 3.696 0.779 14.941 1.00 96.44 90 SER A CA 1
ATOM 669 C C . SER A 1 90 ? 3.750 -0.288 13.845 1.00 96.44 90 SER A C 1
ATOM 671 O O . SER A 1 90 ? 4.772 -0.955 13.685 1.00 96.44 90 SER A O 1
ATOM 673 N N . ALA A 1 91 ? 2.682 -0.435 13.055 1.00 95.94 91 ALA A N 1
ATOM 674 C CA . ALA A 1 91 ? 2.642 -1.385 11.947 1.00 95.94 91 ALA A CA 1
ATOM 675 C C . ALA A 1 91 ? 3.642 -1.029 10.836 1.00 95.94 91 ALA A C 1
ATOM 677 O O . ALA A 1 91 ? 4.345 -1.910 10.339 1.00 95.94 91 ALA A O 1
ATOM 678 N N . VAL A 1 92 ? 3.748 0.255 10.473 1.00 95.75 92 VAL A N 1
ATOM 679 C CA . VAL A 1 92 ? 4.753 0.720 9.504 1.00 95.75 92 VAL A CA 1
ATOM 680 C C . VAL A 1 92 ? 6.163 0.512 10.041 1.00 95.75 92 VAL A C 1
ATOM 682 O O . VAL A 1 92 ? 7.013 0.011 9.310 1.00 95.75 92 VAL A O 1
ATOM 685 N N . LEU A 1 93 ? 6.422 0.839 11.308 1.00 94.81 93 LEU A N 1
ATOM 686 C CA . LEU A 1 93 ? 7.736 0.627 11.917 1.00 94.81 93 LEU A CA 1
ATOM 687 C C . LEU A 1 93 ? 8.119 -0.855 11.916 1.00 94.81 93 LEU A C 1
ATOM 689 O O . LEU A 1 93 ? 9.219 -1.187 11.490 1.00 94.81 93 LEU A O 1
ATOM 693 N N . LEU A 1 94 ? 7.202 -1.750 12.292 1.00 93.75 94 LEU A N 1
ATOM 694 C CA . LEU A 1 94 ? 7.438 -3.196 12.261 1.00 93.75 94 LEU A CA 1
ATOM 695 C C . LEU A 1 94 ? 7.688 -3.712 10.837 1.00 93.75 94 LEU A C 1
ATOM 697 O O . LEU A 1 94 ? 8.572 -4.547 10.620 1.00 93.75 94 LEU A O 1
ATOM 701 N N . PHE A 1 95 ? 6.952 -3.186 9.857 1.00 91.94 95 PHE A N 1
ATOM 702 C CA . PHE A 1 95 ? 7.190 -3.477 8.448 1.00 91.94 95 PHE A CA 1
ATOM 703 C C . PHE A 1 95 ? 8.592 -3.046 8.014 1.00 91.94 95 PHE A C 1
ATOM 705 O O . PHE A 1 95 ? 9.319 -3.854 7.442 1.00 91.94 95 PHE A O 1
ATOM 712 N N . VAL A 1 96 ? 9.003 -1.816 8.332 1.00 91.00 96 VAL A N 1
ATOM 713 C CA . VAL A 1 96 ? 10.342 -1.305 8.006 1.00 91.00 96 VAL A CA 1
ATOM 714 C C . VAL A 1 96 ? 11.429 -2.111 8.718 1.00 91.00 96 VAL A C 1
ATOM 716 O O . VAL A 1 96 ? 12.419 -2.471 8.089 1.00 91.00 96 VAL A O 1
ATOM 719 N N . SER A 1 97 ? 11.241 -2.463 9.991 1.00 89.81 97 SER A N 1
ATOM 720 C CA . SER A 1 97 ? 12.198 -3.282 10.744 1.00 89.81 97 SER A CA 1
ATOM 721 C C . SER A 1 97 ? 12.364 -4.687 10.166 1.00 89.81 97 SER A C 1
ATOM 723 O O . SER A 1 97 ? 13.460 -5.234 10.214 1.00 89.81 97 SER A O 1
ATOM 725 N N . THR A 1 98 ? 11.304 -5.269 9.605 1.00 86.81 98 THR A N 1
ATOM 726 C CA . THR A 1 98 ? 11.338 -6.638 9.072 1.00 86.81 98 THR A CA 1
ATOM 727 C C . THR A 1 98 ? 11.761 -6.651 7.604 1.00 86.81 98 THR A C 1
ATOM 729 O O . THR A 1 98 ? 12.781 -7.227 7.232 1.00 86.81 98 THR A O 1
ATOM 732 N N . PHE A 1 99 ? 10.994 -5.976 6.750 1.00 76.50 99 PHE A N 1
ATOM 733 C CA . PHE A 1 99 ? 11.183 -5.998 5.301 1.00 76.50 99 PHE A CA 1
ATOM 734 C C . PHE A 1 99 ? 12.277 -5.046 4.827 1.00 76.50 99 PHE A C 1
ATOM 736 O O . PHE A 1 99 ? 12.932 -5.355 3.832 1.00 76.50 99 PHE A O 1
ATOM 743 N N . GLY A 1 100 ? 12.534 -3.956 5.556 1.00 71.44 100 GLY A N 1
ATOM 744 C CA . GLY A 1 100 ? 13.618 -3.028 5.229 1.00 71.44 100 GLY A CA 1
ATOM 745 C C . GLY A 1 100 ? 15.009 -3.648 5.373 1.00 71.44 100 GLY A C 1
ATOM 746 O O . GLY A 1 100 ? 15.943 -3.192 4.720 1.00 71.44 100 GLY A O 1
ATOM 747 N N . ILE A 1 101 ? 15.145 -4.712 6.174 1.00 63.38 101 ILE A N 1
ATOM 748 C CA . ILE A 1 101 ? 16.390 -5.484 6.303 1.00 63.38 101 ILE A CA 1
ATOM 749 C C . ILE A 1 101 ? 16.417 -6.656 5.310 1.00 63.38 101 ILE A C 1
ATOM 751 O O . ILE A 1 101 ? 17.458 -6.946 4.726 1.00 63.38 101 ILE A O 1
ATOM 755 N N . LEU A 1 102 ? 15.282 -7.334 5.109 1.00 63.53 102 LEU A N 1
ATOM 756 C CA . LEU A 1 102 ? 15.218 -8.578 4.332 1.00 63.53 102 LEU A CA 1
ATOM 757 C C . LEU A 1 102 ? 15.116 -8.375 2.814 1.00 63.53 102 LEU A C 1
ATOM 759 O O . LEU A 1 102 ? 15.497 -9.267 2.059 1.00 63.53 102 LEU A O 1
ATOM 763 N N . THR A 1 103 ? 14.587 -7.241 2.347 1.00 70.56 103 THR A N 1
ATOM 764 C CA . THR A 1 103 ? 14.280 -7.040 0.922 1.00 70.56 103 THR A CA 1
ATOM 765 C C . THR A 1 103 ? 15.066 -5.888 0.307 1.00 70.56 103 THR A C 1
ATOM 767 O O . THR A 1 103 ? 15.325 -4.865 0.938 1.00 70.56 103 THR A O 1
ATOM 770 N N . ARG A 1 104 ? 15.413 -6.017 -0.981 1.00 77.62 104 ARG A N 1
ATOM 771 C CA . ARG A 1 104 ? 16.030 -4.945 -1.782 1.00 77.62 104 ARG A CA 1
ATOM 772 C C . ARG A 1 104 ? 14.993 -3.890 -2.189 1.00 77.62 104 ARG A C 1
ATOM 774 O O . ARG A 1 104 ? 14.811 -3.606 -3.365 1.00 77.62 104 ARG A O 1
ATOM 781 N N . GLN A 1 105 ? 14.310 -3.285 -1.217 1.00 76.19 105 GLN A N 1
ATOM 782 C CA . GLN A 1 105 ? 13.284 -2.252 -1.449 1.00 76.19 105 GLN A CA 1
ATOM 783 C C . GLN A 1 105 ? 13.806 -0.988 -2.145 1.00 76.19 105 GLN A C 1
ATOM 785 O O . GLN A 1 105 ? 13.022 -0.219 -2.688 1.00 76.19 105 GLN A O 1
ATOM 790 N N . HIS A 1 106 ? 15.124 -0.787 -2.158 1.00 78.75 106 HIS A N 1
ATOM 791 C CA . HIS A 1 106 ? 15.790 0.289 -2.891 1.00 78.75 106 HIS A CA 1
ATOM 792 C C . HIS A 1 106 ? 15.932 0.006 -4.399 1.00 78.75 106 HIS A C 1
ATOM 794 O O . HIS A 1 106 ? 16.395 0.873 -5.142 1.00 78.75 106 HIS A O 1
ATOM 800 N N . GLU A 1 107 ? 15.530 -1.183 -4.852 1.00 82.25 107 GLU A N 1
ATOM 801 C CA . GLU A 1 107 ? 15.506 -1.595 -6.251 1.00 82.25 107 GLU A CA 1
ATOM 802 C C . GLU A 1 107 ? 14.057 -1.850 -6.704 1.00 82.25 107 GLU A C 1
ATOM 804 O O . GLU A 1 107 ? 13.235 -2.441 -5.996 1.00 82.25 107 GLU A O 1
ATOM 809 N N . ALA A 1 108 ? 13.728 -1.400 -7.916 1.00 82.38 108 ALA A N 1
ATOM 810 C CA . ALA A 1 108 ? 12.421 -1.619 -8.527 1.00 82.38 108 ALA A CA 1
ATOM 811 C C . ALA A 1 108 ? 12.352 -3.039 -9.120 1.00 82.38 108 ALA A C 1
ATOM 813 O O . ALA A 1 108 ? 12.485 -3.234 -10.328 1.00 82.38 108 ALA A O 1
ATOM 814 N N . LEU A 1 109 ? 12.197 -4.031 -8.242 1.00 84.31 109 LEU A N 1
ATOM 815 C CA . LEU A 1 109 ? 12.091 -5.454 -8.564 1.00 84.31 109 LEU A CA 1
ATOM 816 C C . LEU A 1 109 ? 10.622 -5.913 -8.679 1.00 84.31 109 LEU A C 1
ATOM 818 O O . LEU A 1 109 ? 9.717 -5.279 -8.131 1.00 84.31 109 LEU A O 1
ATOM 822 N N . PRO A 1 110 ? 10.352 -7.037 -9.364 1.00 84.06 110 PRO A N 1
ATOM 823 C CA . PRO A 1 110 ? 9.024 -7.661 -9.383 1.00 84.06 110 PRO A CA 1
ATOM 824 C C . PRO A 1 110 ? 8.465 -7.943 -7.981 1.00 84.06 110 PRO A C 1
ATOM 826 O O . PRO A 1 110 ? 7.294 -7.675 -7.717 1.00 84.06 110 PRO A O 1
ATOM 829 N N . ASP A 1 111 ? 9.318 -8.383 -7.055 1.00 83.88 111 ASP A N 1
ATOM 830 C CA . ASP A 1 111 ? 8.918 -8.709 -5.682 1.00 83.88 111 ASP A CA 1
ATOM 831 C C . ASP A 1 111 ? 8.473 -7.473 -4.888 1.00 83.88 111 ASP A C 1
ATOM 833 O O . ASP A 1 111 ? 7.511 -7.532 -4.120 1.00 83.88 111 ASP A O 1
ATOM 837 N N . THR A 1 112 ? 9.130 -6.323 -5.091 1.00 86.94 112 THR A N 1
ATOM 838 C CA . THR A 1 112 ? 8.763 -5.073 -4.404 1.00 86.94 112 THR A CA 1
ATOM 839 C C . THR A 1 112 ? 7.450 -4.513 -4.945 1.00 86.94 112 THR A C 1
ATOM 841 O O . THR A 1 112 ? 6.630 -4.000 -4.178 1.00 86.94 112 THR A O 1
ATOM 844 N N . ALA A 1 113 ? 7.191 -4.687 -6.243 1.00 88.75 113 ALA A N 1
ATOM 845 C CA . ALA A 1 113 ? 5.896 -4.384 -6.839 1.00 88.75 113 ALA A CA 1
ATOM 846 C C . ALA A 1 113 ? 4.784 -5.302 -6.304 1.00 88.75 113 ALA A C 1
ATOM 848 O O . ALA A 1 113 ? 3.730 -4.798 -5.917 1.00 88.75 113 ALA A O 1
ATOM 849 N N . LEU A 1 114 ? 5.023 -6.616 -6.200 1.00 88.88 114 LEU A N 1
ATOM 850 C CA . LEU A 1 114 ? 4.057 -7.561 -5.626 1.00 88.88 114 LEU A CA 1
ATOM 851 C C . LEU A 1 114 ? 3.716 -7.208 -4.172 1.00 88.88 114 LEU A C 1
ATOM 853 O O . LEU A 1 114 ? 2.540 -7.167 -3.811 1.00 88.88 114 LEU A O 1
ATOM 857 N N . LEU A 1 115 ? 4.727 -6.892 -3.359 1.00 89.56 115 LEU A N 1
ATOM 858 C CA . LEU A 1 115 ? 4.541 -6.442 -1.978 1.00 89.56 115 LEU A CA 1
ATOM 859 C C . LEU A 1 115 ? 3.685 -5.167 -1.905 1.00 89.56 115 LEU A C 1
ATOM 861 O O . LEU A 1 115 ? 2.769 -5.078 -1.086 1.00 89.56 115 LEU A O 1
ATOM 865 N N . THR A 1 116 ? 3.941 -4.210 -2.803 1.00 92.12 116 THR A N 1
ATOM 866 C CA . THR A 1 116 ? 3.151 -2.975 -2.912 1.00 92.12 116 THR A CA 1
ATOM 867 C C . THR A 1 116 ? 1.696 -3.280 -3.250 1.00 92.12 116 THR A C 1
ATOM 869 O O . THR A 1 116 ? 0.788 -2.753 -2.607 1.00 92.12 116 THR A O 1
ATOM 872 N N . MET A 1 117 ? 1.456 -4.156 -4.229 1.00 92.94 117 MET A N 1
ATOM 873 C CA . MET A 1 117 ? 0.099 -4.546 -4.605 1.00 92.94 117 MET A CA 1
ATOM 874 C C . MET A 1 117 ? -0.612 -5.284 -3.467 1.00 92.94 117 MET A C 1
ATOM 876 O O . MET A 1 117 ? -1.771 -4.984 -3.198 1.00 92.94 117 MET A O 1
ATOM 880 N N . GLY A 1 118 ? 0.077 -6.161 -2.731 1.00 92.50 118 GLY A N 1
ATOM 881 C CA . GLY A 1 118 ? -0.476 -6.815 -1.540 1.00 92.50 118 GLY A CA 1
ATOM 882 C C . GLY A 1 118 ? -0.898 -5.818 -0.454 1.00 92.50 118 GLY A C 1
ATOM 883 O O . GLY A 1 118 ? -2.001 -5.918 0.087 1.00 92.50 118 GLY A O 1
ATOM 884 N N . ALA A 1 119 ? -0.081 -4.795 -0.190 1.00 94.00 119 ALA A N 1
ATOM 885 C CA . ALA A 1 119 ? -0.440 -3.728 0.746 1.00 94.00 119 ALA A CA 1
ATOM 886 C C . ALA A 1 119 ? -1.652 -2.903 0.271 1.00 94.00 119 ALA A C 1
ATOM 888 O O . ALA A 1 119 ? -2.495 -2.516 1.084 1.00 94.00 119 ALA A O 1
ATOM 889 N N . LEU A 1 120 ? -1.779 -2.660 -1.038 1.00 95.00 120 LEU A N 1
ATOM 890 C CA . LEU A 1 120 ? -2.942 -1.981 -1.618 1.00 95.00 12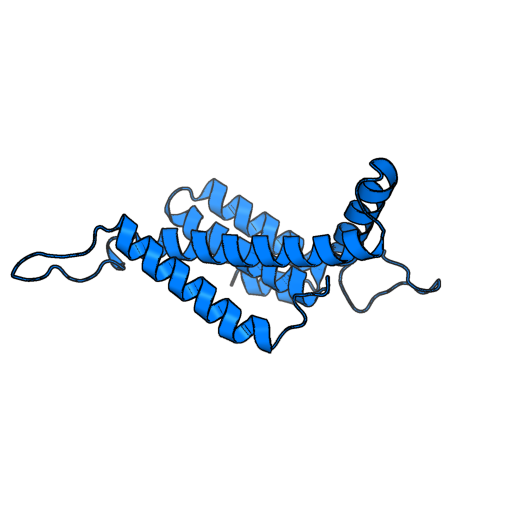0 LEU A CA 1
ATOM 891 C C . LEU A 1 120 ? -4.209 -2.847 -1.593 1.00 95.00 120 LEU A C 1
ATOM 893 O O . LEU A 1 120 ? -5.291 -2.309 -1.358 1.00 95.00 120 LEU A O 1
ATOM 897 N N . VAL A 1 121 ? -4.093 -4.168 -1.768 1.00 94.88 121 VAL A N 1
ATOM 898 C CA . VAL A 1 121 ? -5.208 -5.108 -1.559 1.00 94.88 121 VAL A CA 1
ATOM 899 C C . VAL A 1 121 ? -5.675 -5.045 -0.106 1.00 94.88 121 VAL A C 1
ATOM 901 O O . VAL A 1 121 ? -6.859 -4.822 0.139 1.00 94.88 121 VAL A O 1
ATOM 904 N N . PHE A 1 122 ? -4.755 -5.134 0.860 1.00 95.06 122 PHE A N 1
ATOM 905 C CA . PHE A 1 122 ? -5.071 -4.989 2.285 1.00 95.06 122 PHE A CA 1
ATOM 906 C C . PHE A 1 122 ? -5.773 -3.654 2.598 1.00 95.06 122 PHE A C 1
ATOM 908 O O . PHE A 1 122 ? -6.801 -3.619 3.287 1.00 95.06 122 PHE A O 1
ATOM 915 N N . TYR A 1 123 ? -5.271 -2.548 2.046 1.00 96.00 123 TYR A N 1
ATOM 916 C CA . TYR A 1 123 ? -5.932 -1.248 2.147 1.00 96.00 123 TYR A CA 1
ATOM 917 C C . TYR A 1 123 ? -7.344 -1.263 1.534 1.00 96.00 123 TYR A C 1
ATOM 919 O O . TYR A 1 123 ? -8.294 -0.799 2.163 1.00 96.00 123 TYR A O 1
ATOM 927 N N . GLY A 1 124 ? -7.512 -1.832 0.338 1.00 94.38 124 GLY A N 1
ATOM 928 C CA . GLY A 1 124 ? -8.808 -1.952 -0.332 1.00 94.38 124 GLY A CA 1
ATOM 929 C C . GLY A 1 124 ? -9.825 -2.746 0.491 1.00 94.38 124 GLY A C 1
ATOM 930 O O . GLY A 1 124 ? -10.959 -2.297 0.663 1.00 94.38 124 GLY A O 1
ATOM 931 N N . LEU A 1 125 ? -9.410 -3.872 1.077 1.00 94.12 125 LEU A N 1
ATOM 932 C CA . LEU A 1 125 ? -10.255 -4.714 1.932 1.00 94.12 125 LEU A CA 1
ATOM 933 C C . LEU A 1 125 ? -10.702 -3.975 3.201 1.00 94.12 125 LEU A C 1
ATOM 935 O O . LEU A 1 125 ? -11.893 -3.926 3.515 1.00 94.12 125 LEU A O 1
ATOM 939 N N . THR A 1 126 ? -9.768 -3.332 3.904 1.00 95.06 126 THR A N 1
ATOM 940 C CA . THR A 1 126 ? -10.074 -2.564 5.126 1.00 95.06 126 THR A CA 1
ATOM 941 C C . THR A 1 126 ? -10.932 -1.328 4.839 1.00 95.06 126 THR A C 1
ATOM 943 O O . THR A 1 126 ? -11.839 -1.005 5.613 1.00 95.06 126 THR A O 1
ATOM 946 N N . PHE A 1 127 ? -10.716 -0.657 3.704 1.00 93.88 127 PHE A N 1
ATOM 947 C CA . PHE A 1 127 ? -11.567 0.439 3.237 1.00 93.88 127 PHE A CA 1
ATOM 948 C C . PHE A 1 127 ? -12.969 -0.049 2.827 1.00 93.88 127 PHE A C 1
ATOM 950 O O . PHE A 1 127 ? -13.976 0.622 3.094 1.00 93.88 127 PHE A O 1
ATOM 957 N N . GLY A 1 128 ? -13.045 -1.253 2.252 1.00 92.94 128 GLY A N 1
ATOM 958 C CA . GLY A 1 128 ? -14.274 -1.941 1.856 1.00 92.94 128 GLY A CA 1
ATOM 959 C C . GLY A 1 128 ? -15.265 -2.138 2.999 1.00 92.94 128 GLY A C 1
ATOM 960 O O . GLY A 1 128 ? -16.468 -2.026 2.780 1.00 92.94 128 GLY A O 1
ATOM 961 N N . LEU A 1 129 ? -14.781 -2.283 4.237 1.00 91.38 129 LEU A N 1
ATOM 962 C CA . LEU A 1 129 ? -15.633 -2.374 5.432 1.00 91.38 129 LEU A CA 1
ATOM 963 C C . LEU A 1 129 ? -16.544 -1.150 5.634 1.00 91.38 129 LEU A C 1
ATOM 965 O O . LEU A 1 129 ? -17.566 -1.249 6.308 1.00 91.38 129 LEU A O 1
ATOM 969 N N . ARG A 1 130 ? -16.175 0.018 5.088 1.00 90.06 130 ARG A N 1
ATOM 970 C CA . ARG A 1 130 ? -17.012 1.235 5.113 1.00 90.06 130 ARG A CA 1
ATOM 971 C C . ARG A 1 130 ? -17.648 1.531 3.761 1.00 90.06 130 ARG A C 1
ATOM 973 O O . ARG A 1 130 ? -18.755 2.061 3.718 1.00 90.06 130 ARG A O 1
ATOM 98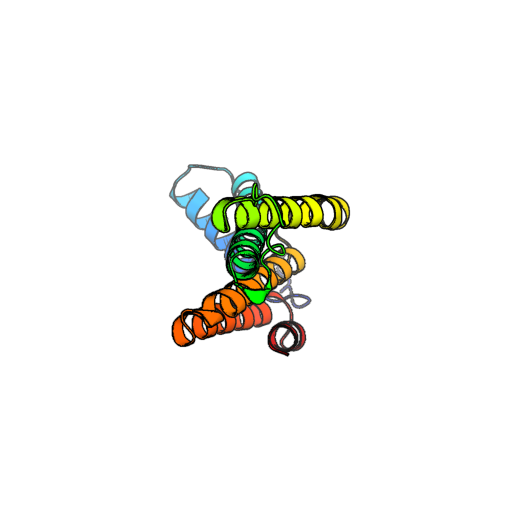0 N N . ARG A 1 131 ? -16.938 1.254 2.663 1.00 92.25 131 ARG A N 1
ATOM 981 C CA . ARG A 1 131 ? -17.414 1.478 1.290 1.00 92.25 131 ARG A CA 1
ATOM 982 C C . ARG A 1 131 ? -17.140 0.248 0.425 1.00 92.25 131 ARG A C 1
ATOM 984 O O . ARG A 1 131 ? -16.125 0.231 -0.272 1.00 92.25 131 ARG A O 1
ATOM 991 N N . PRO A 1 132 ? -18.046 -0.746 0.422 1.00 91.94 132 PRO A N 1
ATOM 992 C CA . PRO A 1 132 ? -17.766 -2.072 -0.127 1.00 91.94 132 PRO A CA 1
ATOM 993 C C . PRO A 1 132 ? -17.413 -2.035 -1.612 1.00 91.94 132 PRO A C 1
ATOM 995 O O . PRO A 1 132 ? -16.431 -2.645 -2.011 1.00 91.94 132 PRO A O 1
ATOM 998 N N . LEU A 1 133 ? -18.135 -1.250 -2.417 1.00 93.69 133 LEU A N 1
ATOM 999 C CA . LEU A 1 133 ? -17.876 -1.149 -3.857 1.00 93.69 133 LEU A CA 1
ATOM 1000 C C . LEU A 1 133 ? -16.509 -0.529 -4.169 1.00 93.69 133 LEU A C 1
ATOM 1002 O O . LEU A 1 133 ? -15.765 -1.059 -4.984 1.00 93.69 133 LEU A O 1
ATOM 1006 N N . LEU A 1 134 ? -16.158 0.577 -3.504 1.00 92.88 134 LEU A N 1
ATOM 1007 C CA . LEU A 1 134 ? -14.873 1.243 -3.734 1.00 92.88 134 LEU A CA 1
ATOM 1008 C C . LEU A 1 134 ? -13.706 0.408 -3.202 1.00 92.88 134 LEU A C 1
ATOM 1010 O O . LEU A 1 134 ? -12.679 0.317 -3.864 1.00 92.88 134 LEU A O 1
ATOM 1014 N N . GLY A 1 135 ? -13.863 -0.218 -2.034 1.00 92.38 135 GLY A N 1
ATOM 1015 C CA . GLY A 1 135 ? -12.842 -1.101 -1.477 1.00 92.38 135 GLY A CA 1
ATOM 1016 C C . GLY A 1 135 ? -12.606 -2.340 -2.338 1.00 92.38 135 GLY A C 1
ATOM 1017 O O . GLY A 1 135 ? -11.459 -2.644 -2.654 1.00 92.38 135 GLY A O 1
ATOM 1018 N N . ALA A 1 136 ? -13.678 -2.993 -2.799 1.00 92.06 136 ALA A N 1
ATOM 1019 C CA . ALA A 1 136 ? -13.592 -4.126 -3.718 1.00 92.06 136 ALA A CA 1
ATOM 1020 C C . ALA A 1 136 ? -12.970 -3.729 -5.062 1.00 92.06 136 ALA A C 1
ATOM 1022 O O . ALA A 1 136 ? -12.164 -4.479 -5.604 1.00 92.06 136 ALA A O 1
ATOM 1023 N N . PHE A 1 137 ? -13.287 -2.539 -5.581 1.00 94.50 137 PHE A N 1
ATOM 1024 C CA . PHE A 1 137 ? -12.660 -2.024 -6.796 1.00 94.50 137 PHE A CA 1
ATOM 1025 C C . PHE A 1 137 ? -11.152 -1.811 -6.614 1.00 94.50 137 PHE A C 1
ATOM 1027 O O . PHE A 1 137 ? -10.369 -2.286 -7.431 1.00 94.50 137 PHE A O 1
ATOM 1034 N N . ILE A 1 138 ? -10.731 -1.160 -5.523 1.00 93.81 138 ILE A N 1
ATOM 1035 C CA . ILE A 1 138 ? -9.307 -0.944 -5.215 1.00 93.81 138 ILE A CA 1
ATOM 1036 C C . ILE A 1 138 ? -8.583 -2.285 -5.054 1.00 93.81 138 ILE A C 1
ATOM 1038 O O . ILE A 1 138 ? -7.535 -2.487 -5.665 1.00 93.81 138 ILE A O 1
ATOM 1042 N N . ALA A 1 139 ? -9.156 -3.212 -4.281 1.00 92.25 139 ALA A N 1
ATOM 1043 C CA . ALA A 1 139 ? -8.584 -4.537 -4.069 1.00 92.25 139 ALA A CA 1
ATOM 1044 C C . ALA A 1 139 ? -8.502 -5.341 -5.377 1.00 92.25 139 ALA A C 1
ATOM 1046 O O . ALA A 1 139 ? -7.472 -5.944 -5.659 1.00 92.25 139 ALA A O 1
ATOM 1047 N N . GLY A 1 140 ? -9.541 -5.297 -6.215 1.00 91.38 140 GLY A N 1
ATOM 1048 C CA . GLY A 1 140 ? -9.565 -5.976 -7.509 1.00 91.38 140 GLY A CA 1
ATOM 1049 C C . GLY A 1 140 ? -8.537 -5.418 -8.494 1.00 91.38 140 GLY A C 1
ATOM 1050 O O . GLY A 1 140 ? -7.818 -6.187 -9.130 1.00 91.38 140 GLY A O 1
ATOM 1051 N N . VAL A 1 141 ? -8.409 -4.089 -8.588 1.00 92.81 141 VAL A N 1
ATOM 1052 C CA . VAL A 1 141 ? -7.389 -3.441 -9.432 1.00 92.81 141 VAL A CA 1
ATOM 1053 C C . VAL A 1 141 ? -5.982 -3.782 -8.941 1.00 92.81 141 VAL A C 1
ATOM 1055 O O . VAL A 1 141 ? -5.128 -4.137 -9.752 1.00 92.81 141 VAL A O 1
ATOM 1058 N N . ALA A 1 142 ? -5.740 -3.729 -7.629 1.00 91.88 142 ALA A N 1
ATOM 1059 C CA . ALA A 1 142 ? -4.445 -4.074 -7.048 1.00 91.88 142 ALA A CA 1
ATOM 1060 C C . ALA A 1 142 ? -4.096 -5.561 -7.249 1.00 91.88 142 ALA A C 1
ATOM 1062 O O . ALA A 1 142 ? -2.971 -5.878 -7.630 1.00 91.88 142 ALA A O 1
ATOM 1063 N N . ALA A 1 143 ? -5.060 -6.472 -7.087 1.00 89.69 143 ALA A N 1
ATOM 1064 C CA . ALA A 1 143 ? -4.864 -7.895 -7.361 1.00 89.69 143 ALA A CA 1
ATOM 1065 C C . ALA A 1 143 ? -4.596 -8.161 -8.853 1.00 89.69 143 ALA A C 1
ATOM 1067 O O . ALA A 1 143 ? -3.691 -8.920 -9.194 1.00 89.69 143 ALA A O 1
ATOM 1068 N N . GLY A 1 144 ? -5.311 -7.483 -9.758 1.00 87.69 144 GLY A N 1
ATOM 1069 C CA . GLY A 1 144 ? -5.037 -7.540 -11.196 1.00 87.69 144 GLY A CA 1
ATOM 1070 C C . GLY A 1 144 ? -3.629 -7.048 -11.542 1.00 87.69 144 GLY A C 1
ATOM 1071 O O . GLY A 1 144 ? -2.906 -7.697 -12.296 1.00 87.69 144 GLY A O 1
ATOM 1072 N N . ALA A 1 145 ? -3.192 -5.945 -10.935 1.00 87.00 145 ALA A N 1
ATOM 1073 C CA . ALA A 1 145 ? -1.832 -5.436 -11.086 1.00 87.00 145 ALA A CA 1
ATOM 1074 C C . ALA A 1 145 ? -0.773 -6.398 -10.505 1.00 87.00 145 ALA A C 1
ATOM 1076 O O . ALA A 1 145 ? 0.303 -6.551 -11.088 1.00 87.00 145 ALA A O 1
ATOM 1077 N N . ALA A 1 146 ? -1.083 -7.116 -9.419 1.00 86.44 146 ALA A N 1
ATOM 1078 C CA . ALA A 1 146 ? -0.216 -8.161 -8.872 1.00 86.44 146 ALA A CA 1
ATOM 1079 C C . ALA A 1 146 ? -0.012 -9.320 -9.863 1.00 86.44 146 ALA A C 1
ATOM 1081 O O . ALA A 1 146 ? 1.123 -9.753 -10.063 1.00 86.44 146 ALA A O 1
ATOM 1082 N N . ILE A 1 147 ? -1.076 -9.753 -10.554 1.00 85.25 147 ILE A N 1
ATOM 1083 C CA . ILE A 1 147 ? -0.997 -10.783 -11.609 1.00 85.25 147 ILE A CA 1
ATOM 1084 C C . ILE A 1 147 ? -0.035 -10.351 -12.722 1.00 85.25 147 ILE A C 1
ATOM 1086 O O . ILE A 1 147 ? 0.779 -11.148 -13.183 1.00 85.25 147 ILE A O 1
ATOM 1090 N N . ILE A 1 148 ? -0.103 -9.082 -13.136 1.00 82.62 148 ILE A N 1
ATOM 1091 C CA . ILE A 1 148 ? 0.752 -8.524 -14.197 1.00 82.62 148 ILE A CA 1
ATOM 1092 C C . ILE A 1 148 ? 2.195 -8.303 -13.700 1.00 82.62 148 ILE A C 1
ATOM 1094 O O . ILE A 1 148 ? 3.122 -8.216 -14.506 1.00 82.62 148 ILE A O 1
ATOM 1098 N N . SER A 1 149 ? 2.413 -8.209 -12.385 1.00 79.25 149 SER A N 1
ATOM 1099 C CA . SER A 1 149 ? 3.742 -7.996 -11.792 1.00 79.25 149 SER A CA 1
ATOM 1100 C C . SER A 1 149 ? 4.572 -9.269 -11.712 1.00 79.25 149 SER A C 1
ATOM 1102 O O . SER A 1 149 ? 5.773 -9.230 -11.967 1.00 79.25 149 SER A O 1
ATOM 1104 N N . THR A 1 150 ? 3.957 -10.393 -11.352 1.00 77.06 150 THR A N 1
ATOM 1105 C CA . THR A 1 150 ? 4.683 -11.644 -11.097 1.00 77.06 150 THR A CA 1
ATOM 1106 C C . THR A 1 150 ? 3.991 -12.829 -11.751 1.00 77.06 150 THR A C 1
ATOM 1108 O O . THR A 1 150 ? 4.384 -13.233 -12.841 1.00 77.06 150 THR A O 1
ATOM 1111 N N . THR A 1 151 ? 2.973 -13.396 -11.106 1.00 77.75 151 THR A N 1
ATOM 1112 C CA . THR A 1 151 ? 2.268 -14.587 -11.592 1.00 77.75 151 THR A CA 1
ATOM 1113 C C . THR A 1 151 ? 0.776 -14.514 -11.294 1.00 77.75 151 THR A C 1
ATOM 1115 O O . THR A 1 151 ? 0.345 -13.885 -10.326 1.00 77.75 151 THR A O 1
ATOM 1118 N N . LEU A 1 152 ? -0.018 -15.237 -12.093 1.00 73.81 152 LEU A N 1
ATOM 1119 C CA . LEU A 1 152 ? -1.453 -15.420 -11.853 1.00 73.81 152 LEU A CA 1
ATOM 1120 C C . LEU A 1 152 ? -1.732 -15.950 -10.441 1.00 73.81 152 LEU A C 1
ATOM 1122 O O . LEU A 1 152 ? -2.615 -15.447 -9.752 1.00 73.81 152 LEU A O 1
ATOM 1126 N N . PHE A 1 153 ? -0.942 -16.930 -9.999 1.00 75.44 153 PHE A N 1
ATOM 1127 C CA . PHE A 1 153 ? -1.108 -17.563 -8.695 1.00 75.44 153 PHE A CA 1
ATOM 1128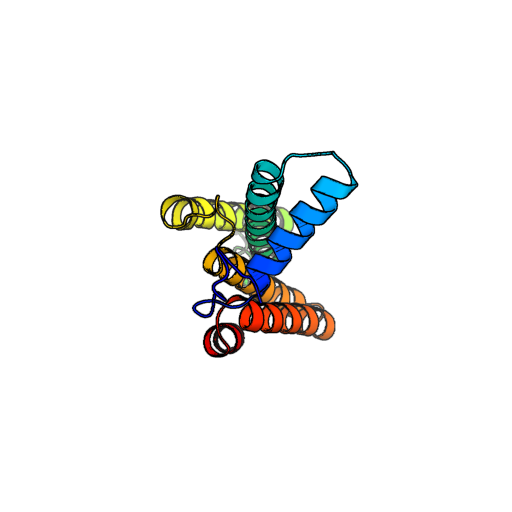 C C . PHE A 1 153 ? -0.904 -16.577 -7.543 1.00 75.44 153 PHE A C 1
ATOM 1130 O O . PHE A 1 153 ? -1.719 -16.551 -6.625 1.00 75.44 153 PHE A O 1
ATOM 1137 N N . ALA A 1 154 ? 0.130 -15.732 -7.620 1.00 73.25 154 ALA A N 1
ATOM 1138 C CA . ALA A 1 154 ? 0.403 -14.728 -6.595 1.00 73.25 154 ALA A CA 1
ATOM 1139 C C . ALA A 1 154 ? -0.755 -13.732 -6.446 1.00 73.25 154 ALA A C 1
ATOM 1141 O O . ALA A 1 154 ? -1.147 -13.413 -5.328 1.00 73.25 154 ALA A O 1
ATOM 1142 N N . GLY A 1 155 ? -1.343 -13.277 -7.555 1.00 70.94 155 GLY A N 1
ATOM 1143 C CA . GLY A 1 155 ? -2.472 -12.348 -7.504 1.00 70.94 155 GLY A CA 1
ATOM 1144 C C . GLY A 1 155 ? -3.772 -12.974 -6.994 1.00 70.94 155 GLY A C 1
ATOM 1145 O O . GLY A 1 155 ? -4.476 -12.345 -6.209 1.00 70.94 155 GLY A O 1
ATOM 1146 N N . CYS A 1 156 ? -4.076 -14.219 -7.377 1.00 75.25 156 CYS A N 1
ATOM 1147 C CA . CYS A 1 156 ? -5.234 -14.939 -6.837 1.00 75.25 156 CYS A CA 1
ATOM 1148 C C . CYS A 1 156 ? -5.097 -15.201 -5.331 1.00 75.25 156 CYS A C 1
ATOM 1150 O O . CYS A 1 156 ? -6.078 -15.062 -4.608 1.00 75.25 156 CYS A O 1
ATOM 1152 N N . TRP A 1 157 ? -3.887 -15.514 -4.854 1.00 79.69 157 TRP A N 1
ATOM 1153 C CA . TRP A 1 157 ? -3.614 -15.716 -3.427 1.00 79.69 157 TRP A CA 1
ATOM 1154 C C . TRP A 1 157 ? -3.861 -14.481 -2.564 1.00 79.69 157 TRP A C 1
ATOM 1156 O O . TRP A 1 157 ? -4.155 -14.625 -1.387 1.00 79.69 157 TRP A O 1
ATOM 1166 N N . LEU A 1 158 ? -3.768 -13.272 -3.123 1.00 77.94 158 LEU A N 1
ATOM 1167 C CA . LEU A 1 158 ? -4.047 -12.045 -2.371 1.00 77.94 158 LEU A CA 1
ATOM 1168 C C . LEU A 1 158 ? -5.542 -11.836 -2.078 1.00 77.94 158 LEU A C 1
ATOM 1170 O O . LEU A 1 158 ? -5.880 -10.975 -1.268 1.00 77.94 158 LEU A O 1
ATOM 1174 N N . LEU A 1 159 ? -6.431 -12.569 -2.755 1.00 73.75 159 LEU A N 1
ATOM 1175 C CA . LEU A 1 159 ? -7.887 -12.445 -2.618 1.00 73.75 159 LEU A CA 1
ATOM 1176 C C . LEU A 1 159 ? -8.533 -13.585 -1.816 1.00 73.75 159 LEU A C 1
ATOM 1178 O O . LEU A 1 159 ? -9.746 -13.544 -1.605 1.00 73.75 159 LEU A O 1
ATOM 1182 N N . VAL A 1 160 ? -7.750 -14.591 -1.417 1.00 68.38 160 VAL A N 1
ATOM 1183 C CA . VAL A 1 160 ? -8.182 -15.748 -0.613 1.00 68.38 160 VAL A CA 1
ATOM 1184 C C . VAL A 1 160 ? -7.806 -15.514 0.842 1.00 68.38 160 VAL A C 1
ATOM 1186 O O . VAL A 1 160 ? -8.678 -15.759 1.703 1.00 68.38 160 VAL A O 1
#

Sequence (160 aa):
MPVIADAPVTDAGPMTGWLTASLIAISRWTGIMGDIAATRFAACLLFALTTAGLWYGTWHLARRPEAQPIAFAFGGEASPRDYGRVVADSAVLLFVSTFGILTRQHEALPDTALLTMGALVFYGLTFGLRRPLLGAFIAGVAAGAAIISTTLFAGCWLLV

Foldseek 3Di:
DDADPNHDDDQWFCLLVVLLVVQQVVCVVVVPDHSVVSQLVSLVVLLVLLLVLQLLLQLLVQLDPVNADDADPVDPGDDSNVSSNVRSVVRSVVCCVPDVVVDPSSGSALVSLLSSLLSQLSSLVSVCVVPVVRSVVSNVVSLVSNCNSGHVVSSVVSVD